Protein AF-A0ABD5LRL7-F1 (afdb_monomer)

Secondary structure (DSSP, 8-state):
-----------GGGG--GGGTT-HHHHHHHHHHHHHHIIIIIIHHHHHIIIII-GGG--HHHHHHHHHHHT--------GGGS---

Foldseek 3Di:
DDDDDDDPPLPQVVPPPPVCPVPVVVVVVSVVVSVVCCVVPVVVVVCCCQQAVPPVRHDPVNVVVVCVVVVHDPDDPPDPVPPDDD

Sequence (86 aa):
MNIQQFDYHSDLLQAILWQYENADKLKSLAHFKADYFHQSTVLFWQNWYRDIFNIDTANDFGLAVWARILDVPLGIDISPSEKKQK

pLDDT: mean 73.36, std 14.46, range [38.22, 91.44]

Structure (mmCIF, N/CA/C/O backbone):
data_AF-A0ABD5LRL7-F1
#
_entry.id   AF-A0ABD5LRL7-F1
#
loop_
_atom_site.group_PDB
_atom_site.id
_atom_site.type_symbol
_atom_site.label_atom_id
_atom_site.label_alt_id
_atom_site.label_comp_id
_atom_site.label_asym_id
_atom_site.label_entity_id
_atom_site.label_seq_id
_atom_site.pdbx_PDB_ins_code
_atom_site.Cartn_x
_atom_site.Cartn_y
_atom_site.Cartn_z
_atom_site.occupancy
_atom_site.B_iso_or_equiv
_atom_site.auth_seq_id
_atom_site.auth_comp_id
_atom_site.auth_asym_id
_atom_site.auth_atom_id
_atom_site.pdbx_PDB_model_num
ATOM 1 N N . MET A 1 1 ? -12.427 -10.733 -18.947 1.00 38.94 1 MET A N 1
ATOM 2 C CA . MET A 1 1 ? -11.230 -11.015 -18.129 1.00 38.94 1 MET A CA 1
ATOM 3 C C . MET A 1 1 ? -11.590 -10.659 -16.697 1.00 38.94 1 MET A C 1
ATOM 5 O O . MET A 1 1 ? -11.913 -9.506 -16.463 1.00 38.94 1 MET A O 1
ATOM 9 N N . ASN A 1 2 ? -11.692 -11.641 -15.797 1.00 51.56 2 ASN A N 1
ATOM 10 C CA . ASN A 1 2 ? -12.088 -11.399 -14.407 1.00 51.56 2 ASN A CA 1
ATOM 11 C C . ASN A 1 2 ? -10.809 -11.407 -13.566 1.00 51.56 2 ASN A C 1
ATOM 13 O O . ASN A 1 2 ? -10.232 -12.467 -13.334 1.00 51.56 2 ASN A O 1
ATOM 17 N N . ILE A 1 3 ? -10.291 -10.222 -13.255 1.00 65.19 3 ILE A N 1
ATOM 18 C CA . ILE A 1 3 ? -9.094 -10.075 -12.426 1.00 65.19 3 ILE A CA 1
ATOM 19 C C . ILE A 1 3 ? -9.546 -10.311 -10.986 1.00 65.19 3 ILE A C 1
ATOM 21 O O . ILE A 1 3 ? -10.492 -9.671 -10.531 1.00 65.19 3 ILE A O 1
ATOM 25 N N . GLN A 1 4 ? -8.909 -11.255 -10.289 1.00 67.81 4 GLN A N 1
ATOM 26 C CA . GLN A 1 4 ? -9.231 -11.543 -8.895 1.00 67.81 4 GLN A CA 1
ATOM 27 C C . GLN A 1 4 ? -8.957 -10.291 -8.058 1.00 67.81 4 GLN A C 1
ATOM 29 O O . GLN A 1 4 ? -7.815 -9.846 -7.953 1.00 67.81 4 GLN A O 1
ATOM 34 N N . GLN A 1 5 ? -10.015 -9.700 -7.503 1.00 64.69 5 GLN A N 1
ATOM 35 C CA . GLN A 1 5 ? -9.877 -8.572 -6.594 1.00 64.69 5 GLN A CA 1
ATOM 36 C C . GLN A 1 5 ? -9.301 -9.069 -5.271 1.00 64.69 5 GLN A C 1
ATOM 38 O O . GLN A 1 5 ? -9.688 -10.127 -4.772 1.00 64.69 5 GLN A O 1
ATOM 43 N N . PHE A 1 6 ? -8.360 -8.308 -4.715 1.00 64.56 6 PHE A N 1
ATOM 44 C CA . PHE A 1 6 ? -7.857 -8.581 -3.379 1.00 64.56 6 PHE A CA 1
ATOM 45 C C . PHE A 1 6 ? -8.983 -8.363 -2.376 1.00 64.56 6 PHE A C 1
ATOM 47 O O . PHE A 1 6 ? -9.457 -7.240 -2.196 1.00 64.56 6 PHE A O 1
ATOM 54 N N . ASP A 1 7 ? -9.399 -9.446 -1.734 1.00 62.78 7 ASP A N 1
ATOM 55 C CA . ASP A 1 7 ? -10.349 -9.380 -0.642 1.00 62.78 7 ASP A CA 1
ATOM 56 C C . ASP A 1 7 ? -9.586 -9.227 0.671 1.00 62.78 7 ASP A C 1
ATOM 58 O O . ASP A 1 7 ? -9.006 -10.170 1.217 1.00 62.7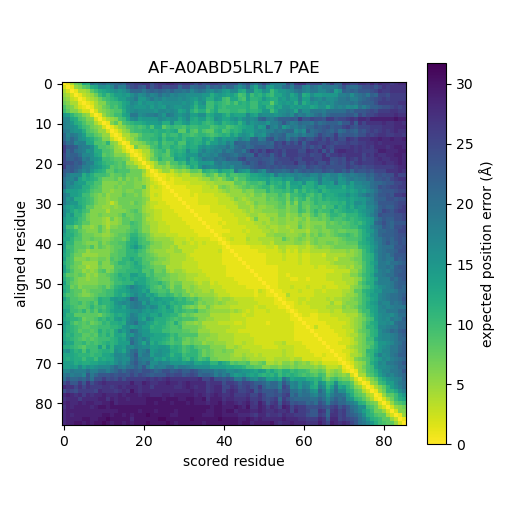8 7 ASP A O 1
ATOM 62 N N . TYR A 1 8 ? -9.523 -7.991 1.149 1.00 61.56 8 TYR A N 1
ATOM 63 C CA . TYR A 1 8 ? -8.898 -7.667 2.418 1.00 61.56 8 TYR A CA 1
ATOM 64 C C . TYR A 1 8 ? -9.930 -7.873 3.529 1.00 61.56 8 TYR A C 1
ATOM 66 O O . TYR A 1 8 ? -10.475 -6.906 4.060 1.00 61.56 8 TYR A O 1
ATOM 74 N N . HIS A 1 9 ? -10.223 -9.132 3.867 1.00 58.19 9 HIS A N 1
ATOM 75 C CA . HIS A 1 9 ? -11.046 -9.500 5.024 1.00 58.19 9 HIS A CA 1
ATOM 76 C C . HIS A 1 9 ? -10.375 -9.013 6.323 1.00 58.19 9 HIS A C 1
ATOM 78 O O . HIS A 1 9 ? -9.629 -9.730 6.986 1.00 58.19 9 HIS A O 1
ATOM 84 N N . SER A 1 10 ? -10.595 -7.741 6.640 1.00 54.12 10 SER A N 1
ATOM 85 C CA . SER A 1 10 ? -9.890 -6.966 7.663 1.00 54.12 10 SER A CA 1
ATOM 86 C C . SER A 1 10 ? -10.835 -6.468 8.755 1.00 54.12 10 SER A C 1
ATOM 88 O O . SER A 1 10 ? -10.435 -5.631 9.567 1.00 54.12 10 SER A O 1
ATOM 90 N N . ASP A 1 11 ? -12.081 -6.940 8.803 1.00 60.19 11 ASP A N 1
ATOM 91 C CA . ASP A 1 11 ? -13.021 -6.463 9.813 1.00 60.19 11 ASP A CA 1
ATOM 92 C C . ASP A 1 11 ? -12.836 -7.222 11.135 1.00 60.19 11 ASP A C 1
ATOM 94 O O . ASP A 1 11 ? -13.652 -8.029 11.575 1.00 60.19 11 ASP A O 1
ATOM 98 N N . LEU A 1 12 ? -11.689 -6.973 11.775 1.00 60.78 12 LEU A N 1
ATOM 99 C CA . LEU A 1 12 ? -11.328 -7.500 13.095 1.00 60.78 12 LEU A CA 1
ATOM 100 C C . LEU A 1 12 ? -12.375 -7.148 14.163 1.00 60.78 12 LEU A C 1
ATOM 102 O O . LEU A 1 12 ? -12.474 -7.830 15.183 1.00 60.78 12 LEU A O 1
ATOM 106 N N . LEU A 1 13 ? -13.161 -6.095 13.928 1.00 61.19 13 LEU A N 1
ATOM 107 C CA . LEU A 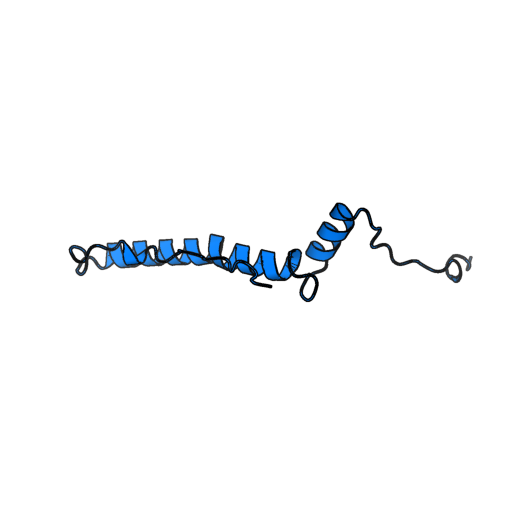1 13 ? -14.206 -5.621 14.828 1.00 61.19 13 LEU A CA 1
ATOM 108 C C . LEU A 1 13 ? -15.474 -6.479 14.758 1.00 61.19 13 LEU A C 1
ATOM 110 O O . LEU A 1 13 ? -16.205 -6.537 15.745 1.00 61.19 13 LEU A O 1
ATOM 114 N N . GLN A 1 14 ? -15.691 -7.227 13.670 1.00 59.38 14 GLN A N 1
ATOM 115 C CA . GLN A 1 14 ? -16.792 -8.192 13.571 1.00 59.38 14 GLN A CA 1
ATOM 116 C C . GLN A 1 14 ? -16.678 -9.312 14.627 1.00 59.38 14 GLN A C 1
ATOM 118 O O . GLN A 1 14 ? -17.673 -9.940 14.983 1.00 59.38 14 GLN A O 1
ATOM 123 N N . ALA A 1 15 ? -15.477 -9.540 15.171 1.00 60.72 15 ALA A N 1
ATOM 124 C CA . ALA A 1 15 ? -15.231 -10.511 16.235 1.00 60.72 15 ALA A CA 1
ATOM 125 C C . ALA A 1 15 ? -15.539 -9.987 17.654 1.00 60.72 15 ALA A C 1
ATOM 127 O O . ALA A 1 15 ? -15.409 -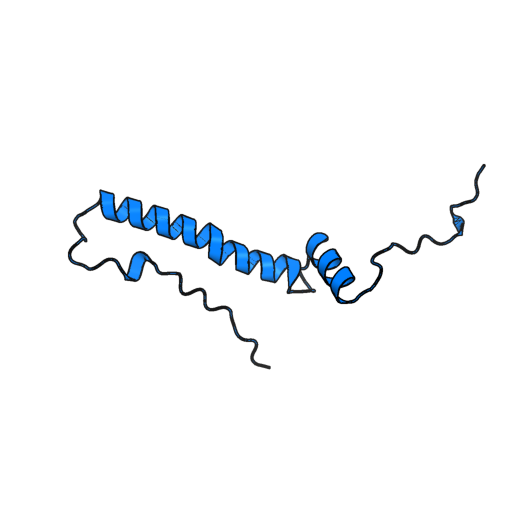10.747 18.618 1.00 60.72 15 ALA A O 1
ATOM 128 N N . ILE A 1 16 ? -15.941 -8.718 17.825 1.00 60.53 16 ILE A N 1
ATOM 129 C CA . ILE A 1 16 ? -16.372 -8.212 19.134 1.00 60.53 16 ILE A CA 1
ATOM 130 C C . ILE A 1 16 ? -17.744 -8.817 19.450 1.00 60.53 16 ILE A C 1
ATOM 132 O O . ILE A 1 16 ? -18.783 -8.354 18.988 1.00 60.53 16 ILE A O 1
ATOM 136 N N . LEU A 1 17 ? -17.740 -9.878 20.260 1.00 59.88 17 LEU A N 1
ATOM 137 C CA . LEU A 1 17 ? -18.953 -10.459 20.827 1.00 59.88 17 LEU A CA 1
ATOM 138 C C . LEU A 1 17 ? -19.740 -9.385 21.590 1.00 59.88 17 LEU A C 1
ATOM 140 O O . LEU A 1 17 ? -19.197 -8.724 22.477 1.00 59.88 17 LEU A O 1
ATOM 144 N N . TRP A 1 18 ? -21.037 -9.291 21.286 1.00 58.09 18 TRP A N 1
ATOM 145 C CA . TRP A 1 18 ? -22.024 -8.385 21.897 1.00 58.09 18 TRP A CA 1
ATOM 146 C C . TRP A 1 18 ? -21.938 -8.282 23.434 1.00 58.09 18 TRP A C 1
ATOM 148 O O . TRP A 1 18 ? -22.204 -7.237 24.019 1.00 58.09 18 TRP A O 1
ATOM 158 N N . GLN A 1 19 ? -21.477 -9.344 24.101 1.00 55.75 19 GLN A N 1
ATOM 159 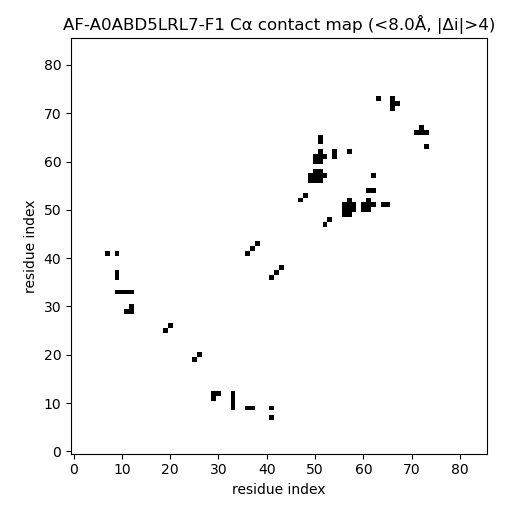C CA . GLN A 1 19 ? -21.256 -9.411 25.547 1.00 55.75 19 GLN A CA 1
ATOM 160 C C . GLN A 1 19 ? -20.284 -8.340 26.090 1.00 55.75 19 GLN A C 1
ATOM 162 O O . GLN A 1 19 ? -20.349 -8.003 27.272 1.00 55.75 19 GLN A O 1
ATOM 167 N N . TYR A 1 20 ? -19.404 -7.781 25.254 1.00 57.88 20 TYR A N 1
ATOM 168 C CA . TYR A 1 20 ? -18.436 -6.747 25.642 1.00 57.88 20 TYR A CA 1
ATOM 169 C C . TYR A 1 20 ? -18.842 -5.327 25.223 1.00 57.88 20 TYR A C 1
ATOM 171 O O . TYR A 1 20 ? -18.023 -4.408 25.292 1.00 57.88 20 TYR A O 1
ATOM 179 N N . GLU A 1 21 ? -20.101 -5.100 24.832 1.00 61.88 21 GLU A N 1
ATOM 180 C CA . GLU A 1 21 ? -20.561 -3.770 24.416 1.00 61.88 21 GLU A CA 1
ATOM 181 C C . GLU A 1 21 ? -20.391 -2.679 25.490 1.00 61.88 21 GLU A C 1
ATOM 183 O O . GLU A 1 21 ? -20.204 -1.517 25.142 1.00 61.88 21 GLU A O 1
ATOM 188 N N . ASN A 1 22 ? -20.352 -3.023 26.777 1.00 68.19 22 ASN A N 1
ATOM 189 C CA . ASN A 1 22 ? -20.178 -2.045 27.861 1.00 68.19 22 ASN A CA 1
ATOM 190 C C . ASN A 1 22 ? -18.716 -1.880 28.330 1.00 68.19 22 ASN A C 1
ATOM 192 O O . ASN A 1 22 ? -18.465 -1.272 29.369 1.00 68.19 22 ASN A O 1
ATOM 196 N N . ALA A 1 23 ? -17.737 -2.443 27.611 1.00 74.44 23 ALA A N 1
ATOM 197 C CA . ALA A 1 23 ? -16.319 -2.380 27.973 1.00 74.44 23 ALA A CA 1
ATOM 198 C C . ALA A 1 23 ? -15.548 -1.360 27.114 1.00 74.44 23 ALA A C 1
ATOM 200 O O . ALA A 1 23 ? -14.791 -1.732 26.214 1.00 74.44 23 ALA A O 1
ATOM 201 N N . ASP A 1 24 ? -15.688 -0.068 27.426 1.00 76.31 24 ASP A N 1
ATOM 202 C CA . ASP A 1 24 ? -15.128 1.036 26.623 1.00 76.31 24 ASP A CA 1
ATOM 203 C C . ASP A 1 24 ? -13.615 0.925 26.384 1.00 76.31 24 ASP A C 1
ATOM 205 O O . ASP A 1 24 ? -13.135 1.114 25.269 1.00 76.31 24 ASP A O 1
ATOM 209 N N . LYS A 1 25 ? -12.837 0.540 27.405 1.00 79.44 25 LYS A N 1
ATOM 210 C CA . LYS A 1 25 ? -11.377 0.369 27.268 1.00 79.44 25 LYS A CA 1
ATOM 211 C C . LYS A 1 25 ? -11.003 -0.752 26.295 1.00 79.44 25 LYS A C 1
ATOM 213 O O . LYS A 1 25 ? -10.004 -0.646 25.587 1.00 79.44 25 LYS A O 1
ATOM 218 N N . LEU A 1 26 ? -11.791 -1.825 26.276 1.00 75.50 26 LEU A N 1
ATOM 219 C CA . LEU A 1 26 ? -11.550 -3.000 25.441 1.00 75.50 26 LEU A CA 1
ATOM 220 C C . LEU A 1 26 ? -11.922 -2.699 23.984 1.00 75.50 26 LEU A C 1
ATOM 222 O O . LEU A 1 26 ? -11.161 -3.047 23.084 1.00 75.50 26 LEU A O 1
ATOM 226 N N . LYS A 1 27 ? -13.011 -1.948 23.765 1.00 75.88 27 LYS A N 1
ATOM 227 C CA . LYS A 1 27 ? -13.363 -1.389 22.452 1.00 75.88 27 LYS A CA 1
ATOM 228 C C . LYS A 1 27 ? -12.259 -0.489 21.909 1.00 75.88 27 LYS A C 1
ATOM 230 O O . LYS A 1 27 ? -11.800 -0.714 20.796 1.00 75.88 27 LYS A O 1
ATOM 235 N N . SER A 1 28 ? -11.777 0.473 22.697 1.00 80.75 28 SER A N 1
ATOM 236 C CA . SER A 1 28 ? -10.709 1.381 22.257 1.00 80.75 28 SER A CA 1
ATOM 237 C C . SER A 1 28 ? -9.428 0.637 21.872 1.00 80.75 28 SER A C 1
ATOM 239 O O . SER A 1 28 ? -8.809 0.958 20.860 1.00 80.75 28 SER A O 1
ATOM 241 N N . LEU A 1 29 ? -9.047 -0.395 22.633 1.00 81.81 29 LEU A N 1
ATOM 242 C CA . LEU A 1 29 ? -7.895 -1.234 22.296 1.00 81.81 29 LEU A CA 1
ATOM 243 C C . LEU A 1 29 ? -8.123 -2.048 21.011 1.00 81.81 29 LEU A C 1
ATOM 245 O O . LEU A 1 29 ? -7.211 -2.170 20.193 1.00 81.81 29 LEU A O 1
ATOM 249 N N . ALA A 1 30 ? -9.326 -2.599 20.828 1.00 80.25 30 ALA A N 1
ATOM 250 C CA . ALA A 1 30 ? -9.687 -3.343 19.626 1.00 80.25 30 ALA A CA 1
ATOM 251 C C . ALA A 1 30 ? -9.673 -2.447 18.378 1.00 80.25 30 ALA A C 1
ATOM 253 O O . ALA A 1 30 ? -9.082 -2.838 17.375 1.00 80.25 30 ALA A O 1
ATOM 254 N N . HIS A 1 31 ? -10.228 -1.234 18.465 1.00 80.50 31 HIS A N 1
ATOM 255 C CA . HIS A 1 31 ? -10.166 -0.233 17.397 1.00 80.50 31 HIS A CA 1
ATOM 256 C C . HIS A 1 31 ? -8.726 0.139 17.057 1.00 80.50 31 HIS A C 1
ATOM 258 O O . HIS A 1 31 ? -8.335 0.026 15.903 1.00 80.50 31 HIS A O 1
ATOM 264 N N . PHE A 1 32 ? -7.897 0.451 18.056 1.00 82.88 32 PHE A N 1
ATOM 265 C CA . PHE A 1 32 ? -6.492 0.781 17.817 1.00 82.88 32 PHE A CA 1
ATOM 266 C C . PHE A 1 32 ? -5.741 -0.344 17.086 1.00 82.88 32 PHE A C 1
ATOM 268 O O . PHE A 1 32 ? -4.959 -0.104 16.165 1.00 82.88 32 PHE A O 1
ATOM 275 N N . LYS A 1 33 ? -5.993 -1.598 17.474 1.00 81.38 33 LYS A N 1
ATOM 276 C CA . LYS A 1 33 ? -5.380 -2.757 16.820 1.00 81.38 33 LYS A CA 1
ATOM 277 C C . LYS A 1 33 ? -5.924 -2.977 15.405 1.00 81.38 33 LYS A C 1
ATOM 279 O O . LYS A 1 33 ? -5.148 -3.337 14.521 1.00 81.38 33 LYS A O 1
ATOM 284 N N . ALA A 1 34 ? -7.223 -2.770 15.195 1.00 81.06 34 ALA A N 1
ATOM 285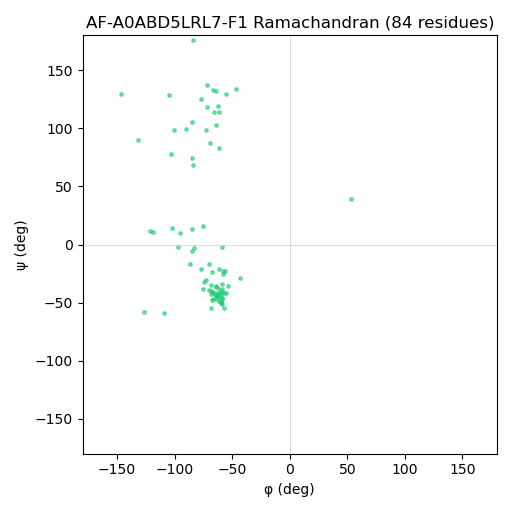 C CA . ALA A 1 34 ? -7.848 -2.853 13.880 1.00 81.06 34 ALA A CA 1
ATOM 286 C C . ALA A 1 34 ? -7.290 -1.780 12.932 1.00 81.06 34 ALA A C 1
ATOM 288 O O . ALA A 1 34 ? -6.907 -2.107 11.812 1.00 81.06 34 ALA A O 1
ATOM 289 N N . ASP A 1 35 ? -7.129 -0.545 13.408 1.00 82.06 35 ASP A N 1
ATOM 290 C CA . ASP A 1 35 ? -6.552 0.561 12.640 1.00 82.06 35 ASP A CA 1
ATOM 291 C C . ASP A 1 35 ? -5.101 0.273 12.246 1.00 82.06 35 ASP A C 1
ATOM 293 O O . ASP A 1 35 ? -4.722 0.427 11.083 1.00 82.06 35 ASP A O 1
ATOM 297 N N . TYR A 1 36 ? -4.289 -0.219 13.188 1.00 83.81 36 TYR A N 1
ATOM 298 C CA . TYR A 1 36 ? -2.919 -0.633 12.888 1.00 83.81 36 TYR A CA 1
ATOM 299 C C . TYR A 1 36 ? -2.877 -1.753 11.840 1.00 83.81 36 TYR A C 1
ATOM 301 O O . TYR A 1 36 ? -2.059 -1.717 10.918 1.00 83.81 36 TYR A O 1
ATOM 309 N N . PHE A 1 37 ? -3.757 -2.752 11.950 1.00 81.06 37 PHE A N 1
ATOM 310 C CA . PHE A 1 37 ? -3.829 -3.841 10.977 1.00 81.06 37 PHE A CA 1
ATOM 311 C C . PHE A 1 37 ? -4.238 -3.332 9.590 1.00 81.06 37 PHE A C 1
ATOM 313 O O . PHE A 1 37 ? -3.608 -3.683 8.591 1.00 81.06 37 PHE A O 1
ATOM 320 N N . HIS A 1 38 ? -5.231 -2.444 9.531 1.00 81.38 38 HIS A N 1
ATOM 321 C CA . HIS A 1 38 ? -5.667 -1.813 8.293 1.00 81.38 38 HIS A CA 1
ATOM 322 C C . HIS A 1 38 ? -4.521 -1.042 7.621 1.00 81.38 38 HIS A C 1
ATOM 324 O O . HIS A 1 38 ? -4.249 -1.235 6.436 1.00 81.38 38 HIS A O 1
ATOM 330 N N . GLN A 1 39 ? -3.779 -0.234 8.380 1.00 84.00 39 GLN A N 1
ATOM 331 C CA . GLN A 1 39 ? -2.648 0.526 7.844 1.00 84.00 39 GLN A CA 1
ATOM 332 C C . GLN A 1 39 ? -1.486 -0.369 7.395 1.00 84.00 39 GLN A C 1
ATOM 334 O O . GLN A 1 39 ? -0.947 -0.192 6.305 1.00 84.00 39 GLN A O 1
ATOM 339 N N . SER A 1 40 ? -1.096 -1.336 8.225 1.00 83.25 40 SER A N 1
ATOM 340 C CA . SER A 1 40 ? 0.064 -2.198 7.959 1.00 83.25 40 SER A CA 1
ATOM 341 C C . SER A 1 40 ? -0.178 -3.218 6.853 1.00 83.25 40 SER A C 1
ATOM 343 O O . SER A 1 40 ? 0.764 -3.593 6.163 1.00 83.25 40 SER A O 1
ATOM 345 N N . THR A 1 41 ? -1.420 -3.675 6.687 1.00 80.69 41 THR A N 1
ATOM 346 C CA . THR A 1 41 ? -1.748 -4.769 5.769 1.00 80.69 41 THR A CA 1
ATOM 347 C C . THR A 1 41 ? -2.520 -4.257 4.565 1.00 80.69 41 THR A C 1
ATOM 349 O O . THR A 1 41 ? -2.057 -4.401 3.437 1.00 80.69 41 THR A O 1
ATOM 352 N N . VAL A 1 42 ? -3.677 -3.624 4.775 1.00 83.56 42 VAL A N 1
ATOM 353 C CA . VAL A 1 42 ? -4.563 -3.230 3.669 1.00 83.56 42 VAL A CA 1
ATOM 354 C C . VAL A 1 42 ? -3.930 -2.118 2.843 1.00 83.56 42 VAL A C 1
ATOM 356 O O . VAL A 1 42 ? -3.732 -2.291 1.641 1.00 83.56 42 VAL A O 1
ATOM 359 N N . LEU A 1 43 ? -3.542 -1.011 3.482 1.00 85.50 43 LEU A N 1
ATOM 360 C CA . LEU A 1 43 ? -2.924 0.106 2.764 1.00 85.50 43 LEU A CA 1
ATOM 361 C C . LEU A 1 43 ? -1.579 -0.289 2.151 1.00 85.50 43 LEU A C 1
ATOM 363 O O . LEU A 1 43 ? -1.273 0.141 1.041 1.00 85.50 43 LEU A O 1
ATOM 367 N N . PHE A 1 44 ? -0.792 -1.131 2.830 1.00 87.38 44 PHE A N 1
ATOM 368 C CA . PHE A 1 44 ? 0.454 -1.651 2.270 1.00 87.38 44 PHE A CA 1
ATOM 369 C C . PHE A 1 44 ? 0.211 -2.383 0.948 1.00 87.38 44 PHE A C 1
ATOM 371 O O . PHE A 1 44 ? 0.801 -2.011 -0.062 1.00 87.38 44 PHE A O 1
ATOM 378 N N . TRP A 1 45 ? -0.683 -3.377 0.923 1.00 86.06 45 TRP A N 1
ATOM 379 C CA . TRP A 1 45 ? -0.933 -4.163 -0.287 1.00 86.06 45 TRP A CA 1
ATOM 380 C C . TRP A 1 45 ? -1.618 -3.359 -1.392 1.00 86.06 45 TRP A C 1
ATOM 382 O O . TRP A 1 45 ? -1.309 -3.565 -2.564 1.00 86.06 45 TRP A O 1
ATOM 392 N N . GLN A 1 46 ? -2.501 -2.422 -1.044 1.00 88.50 46 GLN A N 1
ATOM 393 C CA . GLN A 1 46 ? -3.112 -1.514 -2.018 1.00 88.50 46 GLN A CA 1
ATOM 394 C C . GLN A 1 46 ? -2.069 -0.606 -2.675 1.00 88.50 46 GLN A C 1
ATOM 396 O O . GLN A 1 46 ? -2.042 -0.481 -3.900 1.00 88.50 46 GLN A O 1
ATOM 401 N N . ASN A 1 47 ? -1.184 -0.005 -1.875 1.00 90.44 47 ASN A N 1
ATOM 402 C CA . ASN A 1 47 ? -0.100 0.829 -2.387 1.00 90.44 47 ASN A CA 1
ATOM 403 C C . ASN A 1 47 ? 0.907 -0.004 -3.179 1.00 90.44 47 ASN A C 1
ATOM 405 O O . ASN A 1 47 ? 1.301 0.407 -4.259 1.00 90.44 47 ASN A O 1
ATOM 409 N N . TRP A 1 48 ? 1.262 -1.201 -2.709 1.00 88.12 48 TRP A N 1
ATOM 410 C CA . TRP A 1 48 ? 2.143 -2.117 -3.433 1.00 88.12 48 TRP A CA 1
ATOM 411 C C . TRP A 1 48 ? 1.572 -2.487 -4.802 1.00 88.12 48 TRP A C 1
ATOM 413 O O . TRP A 1 48 ? 2.270 -2.431 -5.812 1.00 88.12 48 TRP A O 1
ATOM 423 N N . 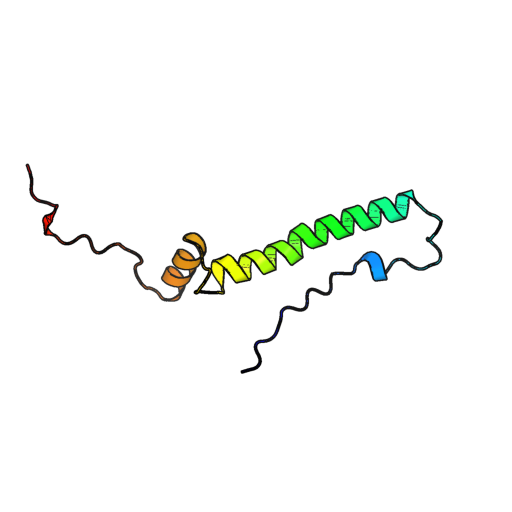TYR A 1 49 ? 0.283 -2.830 -4.860 1.00 88.44 49 TYR A N 1
ATOM 424 C CA . TYR A 1 49 ? -0.370 -3.116 -6.129 1.00 88.44 49 TYR A CA 1
ATOM 425 C C . TYR A 1 49 ? -0.321 -1.903 -7.061 1.00 88.44 49 TYR A C 1
ATOM 427 O O . TYR A 1 49 ? 0.103 -2.040 -8.204 1.00 88.44 49 TYR A O 1
ATOM 435 N N . ARG A 1 50 ? -0.708 -0.718 -6.573 1.00 91.06 50 ARG A N 1
ATOM 436 C CA . ARG A 1 50 ? -0.697 0.524 -7.360 1.00 91.06 50 ARG A CA 1
ATOM 437 C C . ARG A 1 50 ? 0.707 0.876 -7.856 1.00 91.06 50 ARG A C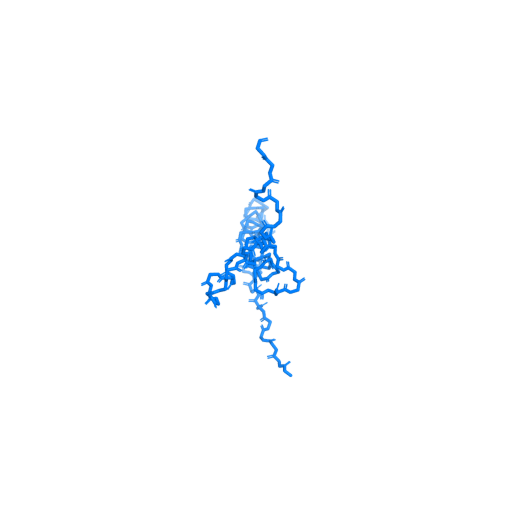 1
ATOM 439 O O . ARG A 1 50 ? 0.879 1.147 -9.036 1.00 91.06 50 ARG A O 1
ATOM 446 N N . ASP A 1 51 ? 1.686 0.881 -6.965 1.00 91.44 51 ASP A N 1
ATOM 447 C CA . ASP A 1 51 ? 3.004 1.464 -7.216 1.00 91.44 51 ASP A CA 1
ATOM 448 C C . ASP A 1 51 ? 3.972 0.490 -7.889 1.00 91.44 51 ASP A C 1
ATOM 450 O O . ASP A 1 51 ? 5.008 0.917 -8.397 1.00 91.44 51 ASP A O 1
ATOM 454 N N . ILE A 1 52 ? 3.673 -0.812 -7.866 1.00 89.00 52 ILE A N 1
ATOM 455 C CA . ILE A 1 52 ? 4.563 -1.852 -8.388 1.00 89.00 52 ILE A CA 1
ATOM 456 C C . ILE A 1 52 ? 3.828 -2.737 -9.388 1.00 89.00 52 ILE A C 1
ATOM 458 O O . ILE A 1 52 ? 4.267 -2.826 -10.525 1.00 89.00 52 ILE A O 1
ATOM 462 N N . PHE A 1 53 ? 2.724 -3.399 -9.027 1.00 84.88 53 PHE A N 1
ATOM 463 C CA . PHE A 1 53 ? 2.086 -4.366 -9.939 1.00 84.88 53 PHE A CA 1
ATOM 464 C C . PHE A 1 53 ? 1.310 -3.730 -11.093 1.00 84.88 53 PHE A C 1
ATOM 466 O O . PHE A 1 53 ? 1.272 -4.305 -12.180 1.00 84.88 53 PHE A O 1
ATOM 473 N N . ASN A 1 54 ? 0.711 -2.561 -10.885 1.00 85.75 54 ASN A N 1
ATOM 474 C CA . ASN A 1 54 ? 0.039 -1.827 -11.941 1.00 85.75 54 ASN A CA 1
ATOM 475 C C . ASN A 1 54 ? 1.044 -0.967 -12.712 1.00 85.75 54 ASN A C 1
ATOM 477 O O . ASN A 1 54 ? 1.453 0.085 -12.230 1.00 85.75 54 ASN A O 1
ATOM 481 N N . ILE A 1 55 ? 1.400 -1.395 -13.923 1.00 82.88 55 ILE A N 1
ATOM 482 C CA . ILE A 1 55 ? 2.370 -0.695 -14.778 1.00 82.88 55 ILE A CA 1
ATOM 483 C C . ILE A 1 55 ? 1.926 0.747 -15.076 1.00 82.88 55 ILE A C 1
ATOM 485 O O . ILE A 1 55 ? 2.773 1.635 -15.112 1.00 82.88 55 ILE A O 1
ATOM 489 N N . ASP A 1 56 ? 0.619 1.007 -15.203 1.00 86.12 56 ASP A N 1
ATOM 490 C CA . ASP A 1 56 ? 0.093 2.348 -15.507 1.00 86.12 56 ASP A CA 1
ATOM 491 C C . ASP A 1 56 ? 0.316 3.358 -14.368 1.00 86.12 56 ASP A C 1
ATOM 493 O O . ASP A 1 56 ? 0.329 4.567 -14.597 1.00 86.12 56 ASP A O 1
ATOM 497 N N . THR A 1 57 ? 0.471 2.877 -13.130 1.00 89.50 57 THR A N 1
ATOM 498 C CA . THR A 1 57 ? 0.680 3.711 -11.935 1.00 89.50 57 THR A CA 1
ATOM 499 C C . THR A 1 57 ? 1.985 3.390 -11.211 1.00 89.50 57 THR A C 1
ATOM 501 O O . THR A 1 57 ? 2.183 3.846 -10.084 1.00 89.50 57 THR A O 1
ATOM 504 N N . ALA A 1 58 ? 2.868 2.610 -11.837 1.00 89.62 58 ALA A N 1
ATOM 505 C CA . ALA A 1 58 ? 4.109 2.188 -11.218 1.00 89.62 58 ALA A CA 1
ATOM 506 C C . ALA A 1 58 ? 5.038 3.387 -11.000 1.00 89.62 58 ALA A C 1
ATOM 508 O O . ALA A 1 58 ? 5.250 4.203 -11.897 1.00 89.62 58 ALA A O 1
ATOM 509 N N . ASN A 1 59 ? 5.607 3.488 -9.801 1.00 89.19 59 ASN A N 1
ATOM 510 C CA . ASN A 1 59 ? 6.608 4.508 -9.497 1.00 89.19 59 ASN A CA 1
ATOM 511 C C . ASN A 1 59 ? 8.011 4.045 -9.935 1.00 89.19 59 ASN A C 1
ATOM 513 O O . ASN A 1 59 ? 8.192 2.903 -10.355 1.00 89.19 59 ASN A O 1
ATOM 517 N N . ASP A 1 60 ? 9.024 4.906 -9.804 1.00 89.38 60 ASP A N 1
ATOM 518 C CA . ASP A 1 60 ? 10.404 4.587 -10.215 1.00 89.38 60 ASP A CA 1
ATOM 519 C C . ASP A 1 60 ? 10.933 3.288 -9.587 1.00 89.38 60 ASP A C 1
ATOM 521 O O . ASP A 1 60 ? 11.647 2.516 -10.230 1.00 89.38 60 ASP A O 1
ATOM 525 N N . PHE A 1 61 ? 10.542 3.009 -8.339 1.00 89.38 61 PHE A N 1
ATOM 526 C CA . PHE A 1 61 ? 10.874 1.756 -7.671 1.00 89.38 61 PHE A CA 1
ATOM 527 C C . PHE A 1 61 ? 10.172 0.558 -8.325 1.00 89.38 61 PHE A C 1
ATOM 529 O O . PHE A 1 61 ? 10.826 -0.439 -8.632 1.00 89.38 61 PHE A O 1
ATOM 536 N N . GLY A 1 62 ? 8.866 0.647 -8.580 1.00 88.88 62 GLY A N 1
ATOM 537 C CA . GLY A 1 62 ? 8.096 -0.397 -9.254 1.00 88.88 62 GLY A CA 1
ATOM 538 C C . GLY A 1 62 ? 8.593 -0.686 -10.666 1.00 88.88 62 GLY A C 1
ATOM 539 O O . GLY A 1 62 ? 8.755 -1.848 -11.039 1.00 88.88 62 GLY A O 1
ATOM 540 N N . LEU A 1 63 ? 8.929 0.356 -11.426 1.00 88.31 63 LEU A N 1
ATOM 541 C CA . LEU A 1 63 ? 9.537 0.219 -12.747 1.00 88.31 63 LEU A CA 1
ATOM 542 C C . LEU A 1 63 ? 10.904 -0.471 -12.660 1.00 88.31 63 LEU A C 1
ATOM 544 O O . LEU A 1 63 ? 11.164 -1.389 -13.436 1.00 88.31 63 LEU A O 1
ATOM 548 N N . ALA A 1 64 ? 11.751 -0.110 -11.689 1.00 87.38 64 ALA A N 1
ATOM 549 C CA . ALA A 1 64 ? 13.035 -0.776 -11.463 1.00 87.38 64 ALA A CA 1
ATOM 550 C C . ALA A 1 64 ? 12.884 -2.267 -11.118 1.00 87.38 64 ALA A C 1
ATOM 552 O O . ALA A 1 64 ? 13.659 -3.098 -11.600 1.00 87.38 64 ALA A O 1
ATOM 553 N N . VAL A 1 65 ? 11.866 -2.624 -10.328 1.00 86.88 65 VAL A N 1
ATOM 554 C CA . VAL A 1 65 ? 11.524 -4.024 -10.041 1.00 86.88 65 VAL A CA 1
ATOM 555 C C . VAL A 1 65 ? 11.150 -4.758 -11.329 1.00 86.88 65 VAL A C 1
ATOM 557 O O . VAL A 1 65 ? 11.709 -5.820 -11.605 1.00 86.88 65 VAL A O 1
ATOM 560 N N . TRP A 1 66 ? 10.271 -4.189 -12.155 1.00 85.44 66 TRP A N 1
ATOM 561 C CA . TRP A 1 66 ? 9.891 -4.800 -13.432 1.00 85.44 66 TRP A CA 1
ATOM 562 C C . TRP A 1 66 ? 11.052 -4.930 -14.404 1.00 85.44 66 TRP A C 1
ATOM 564 O O . TRP A 1 66 ? 11.209 -5.978 -15.019 1.00 85.44 66 TRP A O 1
ATOM 574 N N . ALA A 1 67 ? 11.905 -3.920 -14.503 1.00 86.12 67 ALA A N 1
ATOM 575 C CA . ALA A 1 67 ? 13.106 -3.964 -15.324 1.00 86.12 67 ALA A CA 1
ATOM 576 C C . ALA A 1 67 ? 14.051 -5.090 -14.918 1.00 86.12 67 ALA A C 1
ATOM 578 O O . ALA A 1 67 ? 14.605 -5.777 -15.772 1.00 86.12 67 ALA A O 1
ATOM 579 N N . ARG A 1 68 ? 14.179 -5.335 -13.609 1.00 85.81 68 ARG A N 1
ATOM 580 C CA . ARG A 1 68 ? 14.946 -6.468 -13.099 1.00 85.81 68 ARG A CA 1
ATOM 581 C C . ARG A 1 68 ? 14.287 -7.812 -13.414 1.00 85.81 68 ARG A C 1
ATOM 583 O O . ARG A 1 68 ? 15.004 -8.750 -13.740 1.00 85.81 68 ARG A O 1
ATOM 590 N N . ILE A 1 69 ? 12.961 -7.915 -13.305 1.00 85.75 69 ILE A N 1
ATOM 591 C CA . ILE A 1 69 ? 12.203 -9.146 -13.601 1.00 85.75 69 ILE A CA 1
ATOM 592 C C . ILE A 1 69 ? 12.239 -9.477 -15.099 1.00 85.75 69 ILE A C 1
ATOM 594 O O . ILE A 1 69 ? 12.398 -10.637 -15.468 1.00 85.75 69 ILE A O 1
ATOM 598 N N . LEU A 1 70 ? 12.087 -8.463 -15.950 1.00 86.81 70 LEU A N 1
ATOM 599 C CA . LEU A 1 70 ? 12.055 -8.581 -17.409 1.00 86.81 70 LEU A CA 1
ATOM 600 C C . LEU A 1 70 ? 13.453 -8.588 -18.044 1.00 86.81 70 LEU A C 1
ATOM 602 O O . LEU A 1 70 ? 13.562 -8.773 -19.252 1.00 86.81 70 LEU A O 1
ATOM 606 N N . ASP A 1 71 ? 14.497 -8.381 -17.238 1.00 84.38 71 ASP A N 1
ATOM 607 C CA . ASP A 1 71 ? 15.897 -8.239 -17.655 1.00 84.38 71 ASP A CA 1
ATOM 608 C C . ASP A 1 71 ? 16.104 -7.167 -18.744 1.00 84.38 71 ASP A C 1
ATOM 610 O O . ASP A 1 71 ? 16.886 -7.321 -19.682 1.00 84.38 71 ASP A O 1
ATOM 614 N N . VAL A 1 72 ? 15.376 -6.053 -18.620 1.00 81.12 72 VAL A N 1
ATOM 615 C CA . VAL A 1 72 ? 15.465 -4.904 -19.527 1.00 81.12 72 VAL A CA 1
ATOM 616 C C . VAL A 1 72 ? 16.234 -3.779 -18.833 1.00 81.12 72 VAL A C 1
ATOM 618 O O . VAL A 1 72 ? 15.878 -3.393 -17.718 1.00 81.12 72 VAL A O 1
ATOM 621 N N . PRO A 1 73 ? 17.269 -3.196 -19.460 1.00 72.38 73 PRO A N 1
ATOM 622 C CA . PRO A 1 73 ? 17.953 -2.047 -18.888 1.00 72.38 73 PRO A CA 1
ATOM 623 C C . PRO A 1 73 ? 17.059 -0.798 -18.967 1.00 72.38 73 PRO A C 1
ATOM 625 O O . PRO A 1 73 ? 16.759 -0.319 -20.054 1.00 72.38 73 PRO A O 1
ATOM 628 N N . LEU A 1 74 ? 16.700 -0.208 -17.820 1.00 67.19 74 LEU A N 1
ATOM 629 C CA . LEU A 1 74 ? 16.056 1.124 -17.738 1.00 67.19 74 LEU A CA 1
ATOM 630 C C . LEU A 1 74 ? 17.031 2.290 -17.974 1.00 67.19 74 LEU A C 1
ATOM 632 O O . LEU A 1 74 ? 16.749 3.434 -17.621 1.00 67.19 74 LEU A O 1
ATOM 636 N N . GLY A 1 75 ? 18.212 2.010 -18.522 1.00 65.19 75 GLY A N 1
ATOM 637 C CA . GLY A 1 75 ? 19.193 3.040 -18.820 1.00 65.19 75 GLY A CA 1
ATOM 638 C C . GLY A 1 75 ? 18.652 4.004 -19.871 1.00 65.19 75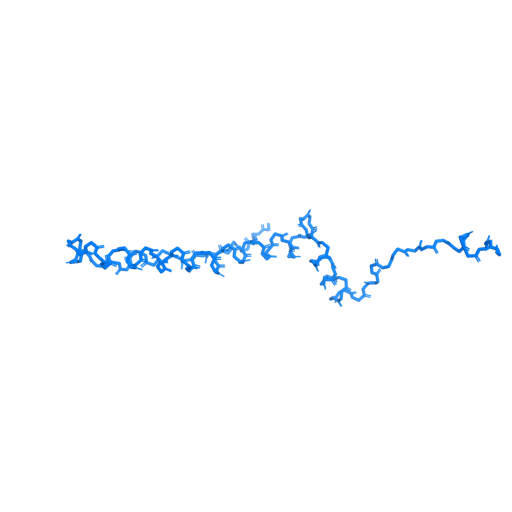 GLY A C 1
ATOM 639 O O . GLY A 1 75 ? 18.152 3.584 -20.910 1.00 65.19 75 GLY A O 1
ATOM 640 N N . ILE A 1 76 ? 18.788 5.302 -19.607 1.00 56.03 76 ILE A N 1
ATOM 641 C CA . ILE A 1 76 ? 18.644 6.336 -20.630 1.00 56.03 76 ILE A CA 1
ATOM 642 C C . ILE A 1 76 ? 19.747 6.070 -21.661 1.00 56.03 76 ILE A C 1
ATOM 644 O O . ILE A 1 76 ? 20.931 6.088 -21.309 1.00 56.03 76 ILE A O 1
ATOM 648 N N . ASP A 1 77 ? 19.375 5.808 -22.913 1.00 52.44 77 ASP A N 1
ATOM 649 C CA . ASP A 1 77 ? 20.324 5.748 -24.023 1.00 52.44 77 ASP A CA 1
ATOM 650 C C . ASP A 1 77 ? 20.840 7.170 -24.282 1.00 52.44 77 ASP A C 1
ATOM 652 O O . ASP A 1 77 ? 20.261 7.963 -25.025 1.00 52.44 77 ASP A O 1
ATOM 656 N N . ILE A 1 78 ? 21.894 7.550 -23.561 1.00 54.19 78 ILE A N 1
ATOM 657 C CA . ILE A 1 78 ? 22.654 8.765 -23.847 1.00 54.19 78 ILE A CA 1
ATOM 658 C C . ILE A 1 78 ? 23.299 8.588 -25.219 1.00 54.19 78 ILE A C 1
ATOM 660 O O . ILE A 1 78 ? 24.317 7.904 -25.356 1.00 54.19 78 ILE A O 1
ATOM 664 N N . SER A 1 79 ? 22.712 9.239 -26.228 1.00 52.31 79 SER A N 1
ATOM 665 C CA . SER A 1 79 ? 23.308 9.368 -27.558 1.00 52.31 79 SER A CA 1
ATOM 666 C C . SER A 1 79 ? 24.788 9.778 -27.425 1.00 52.31 79 SER A C 1
ATOM 668 O O . SER A 1 79 ? 25.092 10.722 -26.685 1.00 52.31 79 SER A O 1
ATOM 670 N N . PRO A 1 80 ? 25.730 9.138 -28.149 1.00 54.75 80 PRO A N 1
ATOM 671 C CA . PRO A 1 80 ? 27.174 9.387 -28.033 1.00 54.75 80 PRO A CA 1
ATOM 672 C C . PRO A 1 80 ? 27.644 10.829 -28.311 1.00 54.75 80 PRO A C 1
ATOM 674 O O . PRO A 1 80 ? 28.839 11.113 -28.217 1.00 54.75 80 PRO A O 1
ATOM 677 N N . SER A 1 81 ? 26.744 11.744 -28.671 1.00 56.38 81 SER A N 1
ATOM 678 C CA . SER A 1 81 ? 27.034 13.128 -29.049 1.00 56.38 81 SER A CA 1
ATOM 679 C C . SER A 1 81 ? 27.489 14.038 -27.899 1.00 56.38 81 SER A C 1
ATOM 681 O O . SER A 1 81 ? 28.103 15.063 -28.179 1.00 56.38 81 SER A O 1
ATOM 683 N N . GLU A 1 82 ? 27.287 13.675 -26.628 1.00 53.66 82 GLU A N 1
ATOM 684 C CA . GLU A 1 82 ? 27.680 14.532 -25.487 1.00 53.66 82 GLU A CA 1
ATOM 685 C C . GLU A 1 82 ? 29.038 14.170 -24.853 1.00 53.66 82 GLU A C 1
ATOM 687 O O . GLU A 1 82 ? 29.533 14.882 -23.984 1.00 53.66 82 GLU A O 1
ATOM 692 N N . LYS A 1 83 ? 29.724 13.118 -25.327 1.00 50.75 83 LYS A N 1
ATOM 693 C CA . LYS A 1 83 ? 31.066 12.733 -24.828 1.00 50.75 83 LYS A CA 1
ATOM 694 C C . LYS A 1 83 ? 32.238 13.471 -25.487 1.00 50.75 83 LYS A C 1
ATOM 696 O O . LYS A 1 83 ? 33.390 13.066 -25.327 1.00 50.75 83 LYS A O 1
ATOM 701 N N . LYS A 1 84 ? 31.990 14.553 -26.227 1.00 49.09 84 LYS A N 1
ATOM 702 C CA . LYS A 1 84 ? 33.062 15.403 -26.760 1.00 49.09 84 LYS A CA 1
ATOM 703 C C . LYS A 1 84 ? 32.782 16.872 -26.493 1.00 49.09 84 LYS A C 1
ATOM 705 O O . LYS A 1 84 ? 32.285 17.566 -27.369 1.00 49.09 84 LYS A O 1
ATOM 710 N N . GLN A 1 85 ? 33.256 17.353 -25.354 1.00 43.41 85 GLN A N 1
ATOM 711 C CA . GLN A 1 85 ? 34.041 18.581 -25.324 1.00 43.41 85 GLN A CA 1
ATOM 712 C C . GLN A 1 85 ? 35.086 18.463 -24.210 1.00 43.41 85 GLN A C 1
ATOM 714 O O . GLN A 1 85 ? 34.7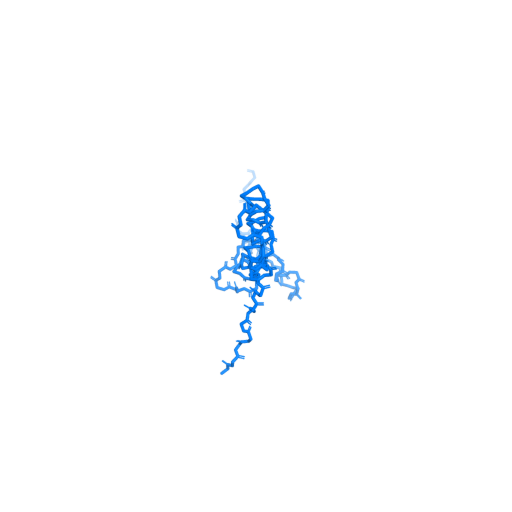97 17.977 -23.120 1.00 43.41 85 GLN A O 1
ATOM 719 N N . LYS A 1 86 ? 36.324 18.756 -24.613 1.00 38.22 86 LYS A N 1
ATOM 720 C CA . LYS A 1 86 ? 37.557 18.734 -23.822 1.00 38.22 86 LYS A CA 1
ATOM 721 C C . LYS A 1 86 ? 37.508 19.723 -22.668 1.00 38.22 86 LYS A C 1
ATOM 723 O O . LYS A 1 86 ? 36.887 20.787 -22.871 1.00 38.22 86 LYS A O 1
#

Solvent-accessible surface area (backbone atoms only — not comparable to full-atom values): 5428 Å² total; per-residue (Å²): 136,87,75,85,72,85,79,76,89,63,67,63,66,76,70,61,58,75,92,52,75,85,38,65,72,59,51,54,53,50,48,54,52,37,52,50,47,43,53,68,47,51,50,42,53,54,47,45,39,41,32,39,72,34,73,94,56,35,39,76,67,23,48,51,51,47,26,62,75,70,72,45,81,86,66,80,83,75,66,79,78,75,82,72,79,134

Radius of gyration: 23.11 Å; Cα contacts (8 Å, |Δi|>4): 43; chains: 1; bounding box: 60×30×57 Å

Organism: Proteus mirabilis (NCBI:txid584)

InterPro domains:
  IPR021283 Bacteriophage baseplate wedge 1 protein [PF11041] (13-82)

Nearest PDB structures (foldseek):
  9b45-assembly1_1  TM=7.790E-01  e=1.931E-03  Pseudomonas virus Pa193

Mean predicted aligned error: 12.86 Å